Protein AF-A0A7J6QJJ9-F1 (afdb_monomer_lite)

Foldseek 3Di:
DDDDDDDDDDDDDDDDDDDPDDDPPPVDPPDDDPDDPCCFFQKKWKWWQDPPPGIATPDMPVHQQAPPVVRVVVSVVLDDPDPPDDVPDQKDKDKDKDKDWGPDDGPVCVPPDPPDPDPDRQIKMKIKIKMKHQDPVDPVRIIIMIMITIGSDD

Organism: Perkinsus olseni (NCBI:txid32597)

pLDDT: mean 74.02, std 22.2, range [31.31, 98.06]

Radius of gyration: 27.18 Å; chains: 1; bounding box: 59×83×52 Å

Sequence (154 aa):
MDTPAAGSMDHSGDGKDTVEGAPNLEEQPHAVRETSPNEWLVCTAAFAFDLEVGQAVECMYPVGALSPRDAKTLSFLAFPDSNLTRADTEDISCLYSFRFRCQDPVMSDDFFEAGSTSDKSRYLFATCLFRQHRDEDNPRGFYQKTIAVISRHP

InterPro domains:
  IPR024224 DENND6 [PTHR13677] (32-154)

Secondary structure (DSSP, 8-state):
------------------------------------S---EEEEEEEEEETTTEEEEEEEESTTSS-HHHHHHHHHHTS-SS----TT-S-EEEEEEEEEEESS--GGGGGT-SS--S---EEEEEEEEEEEEE-SSSTTSEEEEEEEEEES--

Structure (mmCIF, N/CA/C/O backbone):
data_AF-A0A7J6QJJ9-F1
#
_entry.id   AF-A0A7J6QJJ9-F1
#
loop_
_atom_site.group_PDB
_atom_site.id
_atom_site.type_symbol
_atom_site.label_atom_id
_atom_site.label_alt_id
_atom_site.label_comp_id
_atom_site.label_asym_id
_atom_site.label_entity_id
_atom_site.label_seq_id
_atom_site.pdbx_PDB_ins_code
_atom_site.Cartn_x
_atom_site.Cartn_y
_atom_site.Cartn_z
_atom_site.occupancy
_atom_site.B_iso_or_equiv
_atom_site.auth_seq_id
_atom_site.auth_comp_id
_atom_site.auth_asym_id
_atom_site.auth_atom_id
_atom_site.pdbx_PDB_model_num
ATOM 1 N N . MET A 1 1 ? -34.835 -69.968 -0.297 1.00 40.41 1 MET A N 1
ATOM 2 C CA . MET A 1 1 ? -34.901 -70.887 -1.445 1.00 40.41 1 MET A CA 1
ATOM 3 C C . MET A 1 1 ? -34.834 -70.010 -2.683 1.00 40.41 1 MET A C 1
ATOM 5 O O . MET A 1 1 ? -35.840 -69.432 -3.060 1.00 40.41 1 MET A O 1
ATOM 9 N N . ASP A 1 2 ? -33.642 -69.503 -2.986 1.00 40.09 2 ASP A N 1
ATOM 10 C CA . ASP A 1 2 ? -32.621 -70.121 -3.859 1.00 40.09 2 ASP A CA 1
ATOM 11 C C . ASP A 1 2 ? -32.793 -69.650 -5.316 1.00 40.09 2 ASP A C 1
ATOM 13 O O . ASP A 1 2 ? -33.735 -70.018 -6.010 1.00 40.09 2 ASP A O 1
ATOM 17 N N . THR A 1 3 ? -31.877 -68.768 -5.723 1.00 42.22 3 THR A N 1
ATOM 18 C CA . THR A 1 3 ? -31.504 -68.343 -7.091 1.00 42.22 3 THR A CA 1
ATOM 19 C C . THR A 1 3 ? -30.760 -69.489 -7.831 1.00 42.22 3 THR A C 1
ATOM 21 O O . THR A 1 3 ? -30.550 -70.528 -7.205 1.00 42.22 3 THR A O 1
ATOM 24 N N . PRO A 1 4 ? -30.145 -69.335 -9.035 1.00 60.19 4 PRO A N 1
ATOM 25 C CA . PRO A 1 4 ? -30.372 -68.529 -10.262 1.00 60.19 4 PRO A CA 1
ATOM 26 C C . PRO A 1 4 ? -30.167 -69.367 -11.576 1.00 60.19 4 PRO A C 1
ATOM 28 O O . PRO A 1 4 ? -29.877 -70.555 -11.511 1.00 60.19 4 PRO A O 1
ATOM 31 N N . ALA A 1 5 ? -30.223 -68.747 -12.771 1.00 39.78 5 ALA A N 1
ATOM 32 C CA . ALA A 1 5 ? -29.401 -69.072 -13.971 1.00 39.78 5 ALA A CA 1
ATOM 33 C C . ALA A 1 5 ? -29.600 -67.952 -15.029 1.00 39.78 5 ALA A C 1
ATOM 35 O O . ALA A 1 5 ? -30.735 -67.687 -15.407 1.00 39.78 5 ALA A O 1
ATOM 36 N N . ALA A 1 6 ? -28.635 -67.076 -15.339 1.00 38.91 6 ALA A N 1
ATOM 37 C CA . ALA A 1 6 ? -27.394 -67.227 -16.124 1.00 38.91 6 ALA A CA 1
ATOM 38 C C . ALA A 1 6 ? -27.605 -67.313 -17.655 1.00 38.91 6 ALA A C 1
ATOM 40 O O . ALA A 1 6 ? -28.172 -68.275 -18.161 1.00 38.91 6 ALA A O 1
ATOM 41 N N . GLY A 1 7 ? -27.067 -66.321 -18.377 1.00 35.25 7 GLY A N 1
ATOM 42 C CA . GLY A 1 7 ? -26.883 -66.308 -19.832 1.00 35.25 7 GLY A CA 1
ATOM 43 C C . GLY A 1 7 ? -26.129 -65.045 -20.268 1.00 35.25 7 GLY A C 1
ATOM 44 O O . GLY A 1 7 ? -26.672 -63.950 -20.154 1.00 35.25 7 GLY A O 1
ATOM 45 N N . SER A 1 8 ? -24.868 -65.195 -20.687 1.00 38.09 8 SER A N 1
ATOM 46 C CA . SER A 1 8 ? -23.975 -64.118 -21.138 1.00 38.09 8 SER A CA 1
ATOM 47 C C . SER A 1 8 ? -24.193 -63.772 -22.613 1.00 38.09 8 SER A C 1
ATOM 49 O O . SER A 1 8 ? -24.613 -64.638 -23.375 1.00 38.09 8 SER A O 1
ATOM 51 N N . MET A 1 9 ? -23.850 -62.547 -23.024 1.00 41.22 9 MET A N 1
ATOM 52 C CA . MET A 1 9 ? -22.954 -62.329 -24.164 1.00 41.22 9 MET A CA 1
ATOM 53 C C . MET A 1 9 ? -22.522 -60.865 -24.306 1.00 41.22 9 MET A C 1
ATOM 55 O O . MET A 1 9 ? -23.157 -59.932 -23.823 1.00 41.22 9 MET A O 1
ATOM 59 N N . ASP A 1 10 ? -21.382 -60.732 -24.950 1.00 37.47 10 ASP A N 1
ATOM 60 C CA . ASP A 1 10 ? -20.342 -59.728 -24.841 1.00 37.47 10 ASP A CA 1
ATOM 61 C C . ASP A 1 10 ? -20.251 -58.952 -26.158 1.00 37.47 10 ASP A C 1
ATOM 63 O O . ASP A 1 10 ? -20.385 -59.546 -27.221 1.00 37.47 10 ASP A O 1
ATOM 67 N N . HIS A 1 11 ? -19.980 -57.643 -26.110 1.00 42.22 11 HIS A N 1
ATOM 68 C CA . HIS A 1 11 ? -19.315 -56.951 -27.215 1.00 42.22 11 HIS A CA 1
ATOM 69 C C . HIS A 1 11 ? -18.540 -55.713 -26.748 1.00 42.22 11 HIS A C 1
ATOM 71 O O . HIS A 1 11 ? -18.922 -54.993 -25.830 1.00 42.22 11 HIS A O 1
ATOM 77 N N . SER A 1 12 ? -17.399 -55.568 -27.407 1.00 33.53 12 SER A N 1
ATOM 78 C CA . SER A 1 12 ? -16.203 -54.783 -27.126 1.00 33.53 12 SER A CA 1
ATOM 79 C C . SER A 1 12 ? -16.235 -53.359 -27.708 1.00 33.53 12 SER A C 1
ATOM 81 O O . SER A 1 12 ? -16.969 -53.104 -28.659 1.00 33.53 12 SER A O 1
ATOM 83 N N . GLY A 1 13 ? -15.328 -52.500 -27.219 1.00 31.31 13 GLY A N 1
ATOM 84 C CA . GLY A 1 13 ? -14.962 -51.184 -27.781 1.00 31.31 13 GLY A CA 1
ATOM 85 C C . GLY A 1 13 ? -15.548 -50.022 -26.967 1.00 31.31 13 GLY A C 1
ATOM 86 O O . GLY A 1 13 ? -16.729 -50.029 -26.666 1.00 31.31 13 GLY A O 1
ATOM 87 N N . ASP A 1 14 ? -14.826 -48.994 -26.536 1.00 37.19 14 ASP A N 1
ATOM 88 C CA . ASP A 1 14 ? -13.564 -48.448 -27.018 1.00 37.19 14 ASP A CA 1
ATOM 89 C C . ASP A 1 14 ? -12.921 -47.620 -25.892 1.00 37.19 14 ASP A C 1
ATOM 91 O O . ASP A 1 14 ? -13.616 -47.046 -25.048 1.00 37.19 14 ASP A O 1
ATOM 95 N N . GLY A 1 15 ? -11.592 -47.591 -25.865 1.00 39.88 15 GLY A N 1
ATOM 96 C CA . GLY A 1 15 ? -10.817 -46.827 -24.898 1.00 39.88 15 GLY A CA 1
ATOM 97 C C . GLY A 1 15 ? -10.836 -45.339 -25.227 1.00 39.88 15 GLY A C 1
ATOM 98 O O . GLY A 1 15 ? -10.714 -44.943 -26.385 1.00 39.88 15 GLY A O 1
ATOM 99 N N . LYS A 1 16 ? -10.928 -44.503 -24.193 1.00 37.28 16 LYS A N 1
ATOM 100 C CA . LYS A 1 16 ? -10.429 -43.132 -24.272 1.00 37.28 16 LYS A CA 1
ATOM 101 C C . LYS A 1 16 ? -9.976 -42.644 -22.903 1.00 37.28 16 LYS A C 1
ATOM 103 O O . LYS A 1 16 ? -10.774 -42.245 -22.064 1.00 37.28 16 LYS A O 1
ATOM 108 N N . ASP A 1 17 ? -8.671 -42.790 -22.715 1.00 37.19 17 ASP A N 1
ATOM 109 C CA . ASP A 1 17 ? -7.756 -41.796 -22.167 1.00 37.19 17 ASP A CA 1
ATOM 110 C C . ASP A 1 17 ? -8.196 -41.047 -20.906 1.00 37.19 17 ASP A C 1
ATOM 112 O O . ASP A 1 17 ? -8.867 -40.016 -20.925 1.00 37.19 17 ASP A O 1
ATOM 116 N N . THR A 1 18 ? -7.669 -41.565 -19.800 1.00 38.22 18 THR A N 1
ATOM 117 C CA . THR A 1 18 ? -7.201 -40.827 -18.632 1.00 38.22 18 THR A CA 1
ATOM 118 C C . THR A 1 18 ? -6.621 -39.461 -19.006 1.00 38.22 18 THR A C 1
ATOM 120 O O . THR A 1 18 ? -5.598 -39.380 -19.684 1.00 38.22 18 THR A O 1
ATOM 123 N N . VAL A 1 19 ? -7.205 -38.394 -18.466 1.00 45.66 19 VAL A N 1
ATOM 124 C CA . VAL A 1 19 ? -6.461 -37.169 -18.159 1.00 45.66 19 VAL A CA 1
ATOM 125 C C . VAL A 1 19 ? -6.764 -36.814 -16.708 1.00 45.66 19 VAL A C 1
ATOM 127 O O . VAL A 1 19 ? -7.747 -36.148 -16.393 1.00 45.66 19 VAL A O 1
ATOM 130 N N . GLU A 1 20 ? -5.909 -37.320 -15.818 1.00 43.19 20 GLU A N 1
ATOM 131 C CA . GLU A 1 20 ? -5.610 -36.655 -14.552 1.00 43.19 20 GLU A CA 1
ATOM 132 C C . GLU A 1 20 ? -5.131 -35.238 -14.883 1.00 43.19 20 GLU A C 1
ATOM 134 O O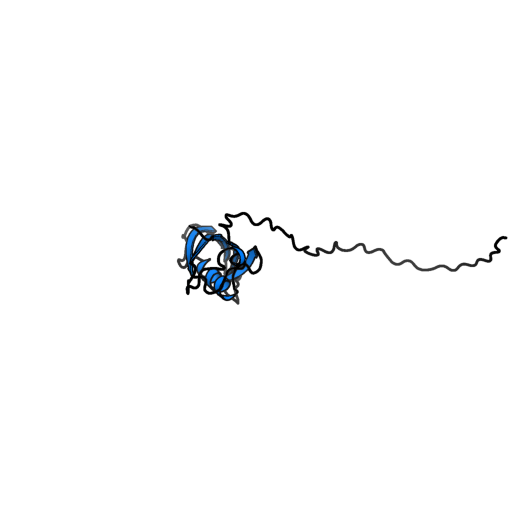 . GLU A 1 20 ? -4.194 -35.059 -15.663 1.00 43.19 20 GLU A O 1
ATOM 139 N N . GLY A 1 21 ? -5.788 -34.219 -14.336 1.00 36.69 21 GLY A N 1
ATOM 140 C CA . GLY A 1 21 ? -5.490 -32.845 -14.708 1.00 36.69 21 GLY A CA 1
ATOM 141 C C . GLY A 1 21 ? -6.026 -31.838 -13.708 1.00 36.69 21 GLY A C 1
ATOM 142 O O . GLY A 1 21 ? -7.190 -31.469 -13.773 1.00 36.69 21 GLY A O 1
ATOM 143 N N . ALA A 1 22 ? -5.100 -31.363 -12.876 1.00 46.47 22 ALA A N 1
ATOM 144 C CA . ALA A 1 22 ? -5.160 -30.233 -11.952 1.00 46.47 22 ALA A CA 1
ATOM 145 C C . ALA A 1 22 ? -5.813 -30.492 -10.576 1.00 46.47 22 ALA A C 1
ATOM 147 O O . ALA A 1 22 ? -7.018 -30.728 -10.488 1.00 46.47 22 ALA A O 1
ATOM 148 N N . PRO A 1 23 ? -5.048 -30.379 -9.467 1.00 39.12 23 PRO A N 1
ATOM 149 C CA . PRO A 1 23 ? -5.665 -30.165 -8.170 1.00 39.12 23 PRO A CA 1
ATOM 150 C C . PRO A 1 23 ? -6.374 -28.811 -8.218 1.00 39.12 23 PRO A C 1
ATOM 152 O O . PRO A 1 23 ? -5.765 -27.785 -8.527 1.00 39.12 23 PRO A O 1
ATOM 155 N N . ASN A 1 24 ? -7.673 -28.832 -7.940 1.00 37.59 24 ASN A N 1
ATOM 156 C CA . ASN A 1 24 ? -8.464 -27.641 -7.695 1.00 37.59 24 ASN A CA 1
ATOM 157 C C . ASN A 1 24 ? -7.829 -26.910 -6.503 1.00 37.59 24 ASN A C 1
ATOM 159 O O . ASN A 1 24 ? -7.957 -27.352 -5.361 1.00 37.59 24 ASN A O 1
ATOM 163 N N . LEU A 1 25 ? -7.091 -25.830 -6.765 1.00 43.78 25 LEU A N 1
ATOM 164 C CA . LEU A 1 25 ? -6.685 -24.866 -5.744 1.00 43.78 25 LEU A CA 1
ATOM 165 C C . LEU A 1 25 ? -7.924 -24.036 -5.387 1.00 43.78 25 LEU A C 1
ATOM 167 O O . LEU A 1 25 ? -7.996 -22.842 -5.656 1.00 43.78 25 LEU A O 1
ATOM 171 N N . GLU A 1 26 ? -8.935 -24.696 -4.821 1.00 44.03 26 GLU A N 1
ATOM 172 C CA . GLU A 1 26 ? -9.937 -24.010 -4.021 1.00 44.03 26 GLU A CA 1
ATOM 173 C C . GLU A 1 26 ? -9.186 -23.442 -2.818 1.00 44.03 26 GLU A C 1
ATOM 175 O O . GLU A 1 26 ? -8.820 -24.175 -1.896 1.00 44.03 26 GLU A O 1
ATOM 180 N N . GLU A 1 27 ? -8.897 -22.139 -2.865 1.00 44.75 27 GLU A N 1
ATOM 181 C CA . GLU A 1 27 ? -8.499 -21.359 -1.699 1.00 44.75 27 GLU A CA 1
ATOM 182 C C . GLU A 1 27 ? -9.574 -21.540 -0.626 1.00 44.75 27 GLU A C 1
ATOM 184 O O . GLU A 1 27 ? -10.615 -20.880 -0.610 1.00 44.75 27 GLU A O 1
ATOM 189 N N . GLN A 1 28 ? -9.336 -22.494 0.270 1.00 37.84 28 GLN A N 1
ATOM 190 C CA . GLN A 1 28 ? -10.120 -22.632 1.479 1.00 37.84 28 GLN A CA 1
ATOM 191 C C . GLN A 1 28 ? -9.897 -21.369 2.318 1.00 37.84 28 GLN A C 1
ATOM 193 O O . GLN A 1 28 ? -8.746 -20.965 2.512 1.00 37.84 28 GLN A O 1
ATOM 198 N N . PRO A 1 29 ? -10.953 -20.733 2.852 1.00 44.88 29 PRO A N 1
ATOM 199 C CA . PRO A 1 29 ? -10.777 -19.596 3.736 1.00 44.88 29 PRO A CA 1
ATOM 200 C C . PRO A 1 29 ? -10.077 -20.092 5.004 1.00 44.88 29 PRO A C 1
ATOM 202 O O . PRO A 1 29 ? -10.674 -20.774 5.837 1.00 44.88 29 PRO A O 1
ATOM 205 N N . HIS A 1 30 ? -8.790 -19.773 5.140 1.00 49.50 30 HIS A N 1
ATOM 206 C CA . HIS A 1 30 ? -8.015 -20.052 6.342 1.00 49.50 30 HIS A CA 1
ATOM 207 C C . HIS A 1 30 ? -8.588 -19.227 7.499 1.00 49.50 30 HIS A C 1
ATOM 209 O O . HIS A 1 30 ? -8.234 -18.069 7.713 1.00 49.50 30 HIS A O 1
ATOM 215 N N . ALA A 1 31 ? -9.518 -19.823 8.242 1.00 52.25 31 ALA A N 1
ATOM 216 C CA . ALA A 1 31 ? -10.058 -19.249 9.459 1.00 52.25 31 ALA A CA 1
ATOM 217 C C . ALA A 1 31 ? -8.972 -19.248 10.544 1.00 52.25 31 ALA A C 1
ATOM 219 O O . ALA A 1 31 ? -8.763 -20.245 11.230 1.00 52.25 31 ALA A O 1
ATOM 220 N N . VAL A 1 32 ? -8.291 -18.117 10.721 1.00 51.66 32 VAL A N 1
ATOM 221 C CA . VAL A 1 32 ? -7.547 -17.826 11.950 1.00 51.66 32 VAL A CA 1
ATOM 222 C C . VAL A 1 32 ? -8.323 -16.762 12.709 1.00 51.66 32 VAL A C 1
ATOM 224 O O . VAL A 1 32 ? -8.272 -15.583 12.370 1.00 51.66 32 VAL A O 1
ATOM 227 N N . ARG A 1 33 ? -9.068 -17.178 13.735 1.00 57.75 33 ARG A N 1
ATOM 228 C CA . ARG A 1 33 ? -9.670 -16.264 14.711 1.00 57.75 33 ARG A CA 1
ATOM 229 C C . ARG A 1 33 ? -9.567 -16.843 16.117 1.00 57.75 33 ARG A C 1
ATOM 231 O O . ARG A 1 33 ? -10.518 -17.417 16.630 1.00 57.75 33 ARG A O 1
ATOM 238 N N . GLU A 1 34 ? -8.422 -16.620 16.752 1.00 52.81 34 GLU A N 1
ATOM 239 C CA . GLU A 1 34 ? -8.358 -16.466 18.206 1.00 52.81 34 GLU A CA 1
ATOM 240 C C . GLU A 1 34 ? -8.067 -14.989 18.488 1.00 52.81 34 GLU A C 1
ATOM 242 O O . GLU A 1 34 ? -6.950 -14.503 18.310 1.00 52.81 34 GLU A O 1
ATOM 247 N N . THR A 1 35 ? -9.110 -14.235 18.836 1.00 52.19 35 THR A N 1
ATOM 248 C CA . THR A 1 35 ? -9.013 -12.801 19.120 1.00 52.19 35 THR A CA 1
ATOM 249 C C . THR A 1 35 ? -8.315 -12.599 20.459 1.00 52.19 35 THR A C 1
ATOM 251 O O . THR A 1 35 ? -8.915 -12.768 21.522 1.00 52.19 35 THR A O 1
ATOM 254 N N . SER A 1 36 ? -7.028 -12.260 20.405 1.00 51.03 36 SER A N 1
ATOM 255 C CA . SER A 1 36 ? -6.260 -11.850 21.579 1.00 51.03 36 SER A CA 1
ATOM 256 C C . SER A 1 36 ? -6.672 -10.435 22.026 1.00 51.03 36 SER A C 1
ATOM 258 O O . SER A 1 36 ? -6.993 -9.598 21.182 1.00 51.03 36 SER A O 1
ATOM 260 N N . PRO A 1 37 ? -6.624 -10.115 23.329 1.00 47.47 37 PRO A N 1
ATOM 261 C CA . PRO A 1 37 ? -7.052 -8.815 23.861 1.00 47.47 37 PRO A CA 1
ATOM 262 C C . PRO A 1 37 ? -6.156 -7.624 23.464 1.00 47.47 37 PRO A C 1
ATOM 264 O O . PRO A 1 37 ? -6.442 -6.499 23.859 1.00 47.47 37 PRO A O 1
ATOM 267 N N . ASN A 1 38 ? -5.097 -7.846 22.677 1.00 53.03 38 ASN A N 1
ATOM 268 C CA . ASN A 1 38 ? -4.144 -6.823 22.242 1.00 53.03 38 ASN A CA 1
ATOM 269 C C . ASN A 1 38 ? -3.918 -6.895 20.724 1.00 53.03 38 ASN A C 1
ATOM 271 O O . ASN A 1 38 ? -2.798 -7.116 20.262 1.00 53.03 38 ASN A O 1
ATOM 275 N N . GLU A 1 39 ? -4.978 -6.726 19.933 1.00 73.62 39 GLU A N 1
ATOM 276 C CA . GLU A 1 39 ? -4.880 -6.689 18.470 1.00 73.62 39 GLU A CA 1
ATOM 277 C C . GLU A 1 39 ? -4.331 -5.326 18.004 1.00 73.62 39 GLU A C 1
ATOM 279 O O . GLU A 1 39 ? -5.041 -4.432 17.543 1.00 73.62 39 GLU A O 1
ATOM 284 N N . TRP A 1 40 ? -3.030 -5.131 18.218 1.00 84.19 40 TRP A N 1
ATOM 285 C CA . TRP A 1 40 ? -2.305 -3.915 17.843 1.00 84.19 40 TRP A CA 1
ATOM 286 C C . TRP A 1 40 ? -2.145 -3.786 16.322 1.00 84.19 40 TRP A C 1
ATOM 288 O O . TRP A 1 40 ? -2.093 -2.668 15.801 1.00 84.19 40 TRP A O 1
ATOM 298 N N . LEU A 1 41 ? -2.082 -4.925 15.626 1.00 89.31 41 LEU A N 1
ATOM 299 C CA . LEU A 1 41 ? -2.000 -5.038 14.175 1.00 89.31 41 LEU A CA 1
ATOM 300 C C . LEU A 1 41 ? -3.407 -4.976 13.576 1.00 89.31 41 LEU A C 1
ATOM 302 O O . LEU A 1 41 ? -4.280 -5.745 13.957 1.00 89.31 41 LEU A O 1
ATOM 306 N N . VAL A 1 42 ? -3.611 -4.080 12.617 1.00 90.75 42 VAL A N 1
ATOM 307 C CA . VAL A 1 42 ? -4.871 -3.966 11.874 1.00 90.75 42 VAL A CA 1
ATOM 308 C C . VAL A 1 42 ? -4.830 -4.836 10.627 1.00 90.75 42 VAL A C 1
ATOM 310 O O . VAL A 1 42 ? -5.696 -5.684 10.430 1.00 90.75 42 VAL A O 1
ATOM 313 N N . CYS A 1 43 ? -3.828 -4.613 9.779 1.00 93.69 43 CYS A N 1
ATOM 314 C CA . CYS A 1 43 ? -3.635 -5.367 8.552 1.00 93.69 43 CYS A CA 1
ATOM 315 C C . CYS A 1 43 ? -2.213 -5.204 8.018 1.00 93.69 43 CYS A C 1
ATOM 317 O O . CYS A 1 43 ? -1.466 -4.308 8.415 1.00 93.69 43 CYS A O 1
ATOM 319 N N . THR A 1 44 ? -1.865 -6.049 7.059 1.00 96.75 44 THR A N 1
ATOM 320 C CA . THR A 1 44 ? -0.755 -5.840 6.136 1.00 96.75 44 THR A CA 1
ATOM 321 C C . THR A 1 44 ? -1.311 -5.602 4.739 1.00 96.75 44 THR A C 1
ATOM 323 O O . THR A 1 44 ? -2.391 -6.086 4.396 1.00 96.75 44 THR A O 1
ATOM 326 N N . ALA A 1 45 ? -0.602 -4.824 3.930 1.00 97.44 45 ALA A N 1
ATOM 327 C CA . ALA A 1 45 ? -0.997 -4.563 2.553 1.00 97.44 45 ALA A CA 1
ATOM 328 C C . ALA A 1 45 ? 0.224 -4.455 1.643 1.00 97.44 45 ALA A C 1
ATOM 330 O O . ALA A 1 45 ? 1.271 -3.956 2.056 1.00 97.44 45 ALA A O 1
ATOM 331 N N . ALA A 1 46 ? 0.075 -4.905 0.402 1.00 97.88 46 ALA A N 1
ATOM 332 C CA . ALA A 1 46 ? 1.025 -4.645 -0.664 1.00 97.88 46 ALA A CA 1
ATOM 333 C C . ALA A 1 46 ? 0.415 -3.662 -1.663 1.00 97.88 46 ALA A C 1
ATOM 335 O O . ALA A 1 46 ? -0.769 -3.745 -1.997 1.00 97.88 46 ALA A O 1
ATOM 336 N N . PHE A 1 47 ? 1.242 -2.749 -2.151 1.00 97.50 47 PHE A N 1
ATOM 337 C CA . PHE A 1 47 ? 0.890 -1.775 -3.170 1.00 97.50 47 PHE A CA 1
ATOM 338 C C . PHE A 1 47 ? 1.886 -1.861 -4.312 1.00 97.50 47 PHE A C 1
ATOM 340 O O . PHE A 1 47 ? 3.084 -2.024 -4.074 1.00 97.50 47 PHE A O 1
ATOM 347 N N . ALA A 1 48 ? 1.402 -1.695 -5.534 1.00 95.19 48 ALA A N 1
ATOM 348 C CA . ALA A 1 48 ? 2.223 -1.648 -6.734 1.00 95.19 48 ALA A CA 1
ATOM 349 C C . ALA A 1 48 ? 1.820 -0.453 -7.596 1.00 95.19 48 ALA A C 1
ATOM 351 O O . ALA A 1 48 ? 0.703 0.060 -7.495 1.00 95.19 48 ALA A O 1
ATOM 352 N N . PHE A 1 49 ? 2.758 0.019 -8.413 1.00 92.81 49 PHE A N 1
ATOM 353 C CA . PHE A 1 49 ? 2.459 1.036 -9.410 1.00 92.81 49 PHE A CA 1
ATOM 354 C C . PHE A 1 49 ? 1.997 0.362 -10.702 1.00 92.81 49 PHE A C 1
ATOM 356 O O . PHE A 1 49 ? 2.779 -0.315 -11.367 1.00 92.81 49 PHE A O 1
ATOM 363 N N . ASP A 1 50 ? 0.738 0.580 -11.050 1.00 90.56 50 ASP A N 1
ATOM 364 C CA . ASP A 1 50 ? 0.145 0.201 -12.322 1.00 90.56 50 ASP A CA 1
ATOM 365 C C . ASP A 1 50 ? 0.223 1.373 -13.316 1.00 90.56 50 ASP A C 1
ATOM 367 O O . ASP A 1 50 ? 0.089 2.539 -12.939 1.00 90.56 50 ASP A O 1
ATOM 371 N N . LEU A 1 51 ? 0.459 1.082 -14.595 1.00 87.69 51 LEU A N 1
ATOM 372 C CA . LEU A 1 51 ? 0.628 2.110 -15.626 1.00 87.69 51 LEU A CA 1
ATOM 373 C C . LEU A 1 51 ? -0.664 2.855 -15.976 1.00 87.69 51 LEU A C 1
ATOM 375 O O . LEU A 1 51 ? -0.602 4.031 -16.336 1.00 87.69 51 LEU A O 1
ATOM 379 N N . GLU A 1 52 ? -1.811 2.188 -15.894 1.00 88.94 52 GLU A N 1
ATOM 380 C CA . GLU A 1 52 ? -3.109 2.750 -16.264 1.00 88.94 52 GLU A CA 1
ATOM 381 C C . GLU A 1 52 ? -3.786 3.413 -15.062 1.00 88.94 52 GLU A C 1
ATOM 383 O O . GLU A 1 52 ? -4.400 4.474 -15.187 1.00 88.94 52 GLU A O 1
ATOM 388 N N . VAL A 1 53 ? -3.656 2.797 -13.884 1.00 89.81 53 VAL A N 1
ATOM 389 C CA . VAL A 1 53 ? -4.357 3.209 -12.660 1.00 89.81 53 VAL A CA 1
ATOM 390 C C . VAL A 1 53 ? -3.480 4.066 -11.738 1.00 89.81 53 VAL A C 1
ATOM 392 O O . VAL A 1 53 ? -4.003 4.878 -10.970 1.00 89.81 53 VAL A O 1
ATOM 395 N N . GLY A 1 54 ? -2.154 3.931 -11.813 1.00 92.00 54 GLY A N 1
ATOM 396 C CA . GLY A 1 54 ? -1.206 4.537 -10.877 1.00 92.00 54 GLY A CA 1
ATOM 397 C C . GLY A 1 54 ? -0.983 3.670 -9.635 1.00 92.00 54 GLY A C 1
ATOM 398 O O . GLY A 1 54 ? -0.898 2.448 -9.718 1.00 92.00 54 GLY A O 1
ATOM 399 N N . GLN A 1 55 ? -0.864 4.284 -8.455 1.00 94.19 55 GLN A N 1
ATOM 400 C CA . GLN A 1 55 ? -0.644 3.541 -7.210 1.00 94.19 55 GLN A CA 1
ATOM 401 C C . GLN A 1 55 ? -1.894 2.744 -6.809 1.00 94.19 55 GLN A C 1
ATOM 403 O O . GLN A 1 55 ? -2.912 3.322 -6.409 1.00 94.19 55 GLN A O 1
ATOM 408 N N . ALA A 1 56 ? -1.802 1.417 -6.842 1.00 94.94 56 ALA A N 1
ATOM 409 C CA . ALA A 1 56 ? -2.917 0.521 -6.569 1.00 94.94 56 ALA A CA 1
ATOM 410 C C . ALA A 1 56 ? -2.627 -0.435 -5.407 1.00 94.94 56 ALA A C 1
ATOM 412 O O . ALA A 1 56 ? -1.480 -0.787 -5.122 1.00 94.94 56 ALA A O 1
ATOM 413 N N . VAL A 1 57 ? -3.697 -0.855 -4.729 1.00 96.50 57 VAL A N 1
ATOM 414 C CA . VAL A 1 57 ? -3.655 -1.954 -3.758 1.00 96.50 57 VAL A CA 1
ATOM 415 C C . VAL A 1 57 ? -3.503 -3.254 -4.540 1.00 96.50 57 VAL A C 1
ATOM 417 O O . VAL A 1 57 ? -4.347 -3.560 -5.376 1.00 96.50 57 VAL A O 1
ATOM 420 N N . GLU A 1 58 ? -2.452 -4.016 -4.261 1.00 95.94 58 GLU A N 1
ATOM 421 C CA . GLU A 1 58 ? -2.233 -5.336 -4.858 1.00 95.94 58 GLU A CA 1
ATOM 422 C C . GLU A 1 58 ? -2.870 -6.428 -3.996 1.00 95.94 58 GLU A C 1
ATOM 424 O O . GLU A 1 58 ? -3.606 -7.274 -4.496 1.00 95.94 58 GLU A O 1
ATOM 429 N N . CYS A 1 59 ? -2.635 -6.389 -2.681 1.00 95.50 59 CYS A N 1
ATOM 430 C CA . CYS A 1 59 ? -3.281 -7.293 -1.735 1.00 95.50 59 CYS A CA 1
ATOM 431 C C . CYS A 1 59 ? -3.377 -6.683 -0.333 1.00 95.50 59 CYS A C 1
ATOM 433 O O . CYS A 1 59 ? -2.654 -5.745 0.012 1.00 95.50 59 CYS A O 1
ATOM 435 N N . MET A 1 60 ? -4.283 -7.224 0.483 1.00 95.31 60 MET A N 1
ATOM 436 C CA . MET A 1 60 ? -4.478 -6.827 1.875 1.00 95.31 60 MET A CA 1
ATOM 437 C C . MET A 1 60 ? -4.870 -8.041 2.710 1.00 95.31 60 MET A C 1
ATOM 439 O O . MET A 1 60 ? -5.712 -8.834 2.289 1.00 95.31 60 MET A O 1
ATOM 443 N N . TYR A 1 61 ? -4.284 -8.160 3.899 1.00 93.38 61 TYR A N 1
ATOM 444 C CA . TYR A 1 61 ? -4.627 -9.193 4.863 1.00 93.38 61 TYR A CA 1
ATOM 445 C C . TYR A 1 61 ? -4.841 -8.601 6.267 1.00 93.38 61 TYR A C 1
ATOM 447 O O . TYR A 1 61 ? -3.936 -7.943 6.782 1.00 93.38 61 TYR A O 1
ATOM 455 N N . PRO A 1 62 ? -5.980 -8.863 6.930 1.00 91.69 62 PRO A N 1
ATOM 456 C CA . PRO A 1 62 ? -7.147 -9.573 6.402 1.00 91.69 62 PRO A CA 1
ATOM 457 C C . PRO A 1 62 ? -7.775 -8.868 5.190 1.00 91.69 62 PRO A C 1
ATOM 459 O O . PRO A 1 62 ? -7.689 -7.645 5.054 1.00 91.69 62 PRO A O 1
ATOM 462 N N . VAL A 1 63 ? -8.402 -9.637 4.297 1.00 87.38 63 VAL A N 1
ATOM 463 C CA . VAL A 1 63 ? -9.099 -9.070 3.133 1.00 87.38 63 VAL A CA 1
ATOM 464 C C . VAL A 1 63 ? -10.231 -8.170 3.625 1.00 87.38 63 VAL A C 1
ATOM 466 O O . VAL A 1 63 ? -11.033 -8.579 4.461 1.00 87.38 63 VAL A O 1
ATOM 469 N N . GLY A 1 64 ? -10.294 -6.938 3.117 1.00 86.69 64 GLY A N 1
ATOM 470 C CA . GLY A 1 64 ? -11.316 -5.969 3.521 1.00 86.69 64 GLY A CA 1
ATOM 471 C C . GLY A 1 64 ? -11.111 -5.374 4.918 1.00 86.69 64 GLY A C 1
ATOM 472 O O . GLY A 1 64 ? -12.052 -4.818 5.476 1.00 86.69 64 GLY A O 1
ATOM 473 N N . ALA A 1 65 ? -9.902 -5.466 5.486 1.00 89.69 65 ALA A N 1
ATOM 474 C CA . ALA A 1 65 ? -9.602 -4.861 6.783 1.00 89.69 65 ALA A CA 1
ATOM 475 C C . ALA A 1 65 ? -9.812 -3.336 6.799 1.00 89.69 65 ALA A C 1
ATOM 477 O O . ALA A 1 65 ? -10.254 -2.793 7.812 1.00 89.69 65 ALA A O 1
ATOM 478 N N . LEU A 1 66 ? -9.532 -2.659 5.680 1.00 90.88 66 LEU A N 1
ATOM 479 C CA . LEU A 1 66 ? -9.808 -1.237 5.466 1.00 90.88 66 LEU A CA 1
ATOM 480 C C . LEU A 1 66 ? -10.907 -1.053 4.418 1.00 90.88 66 LEU A C 1
ATOM 482 O O . LEU A 1 66 ? -11.040 -1.856 3.490 1.00 90.88 66 LEU A O 1
ATOM 486 N N . SER A 1 67 ? -11.651 0.052 4.518 1.00 91.25 67 SER A N 1
ATOM 487 C CA . SER A 1 67 ? -12.612 0.420 3.479 1.00 91.25 67 SER A CA 1
ATOM 488 C C . SER A 1 67 ? -11.902 0.699 2.146 1.00 91.25 67 SER A C 1
ATOM 490 O O . SER A 1 67 ? -10.736 1.109 2.138 1.00 91.25 67 SER A O 1
ATOM 492 N N . PRO A 1 68 ? -12.587 0.569 0.994 1.00 92.50 68 PRO A N 1
ATOM 493 C CA . PRO A 1 68 ? -11.999 0.909 -0.305 1.00 92.50 68 PRO A CA 1
ATOM 494 C C . PRO A 1 68 ? -11.467 2.348 -0.370 1.00 92.50 68 PRO A C 1
ATOM 496 O O . PRO A 1 68 ? -10.492 2.635 -1.065 1.00 92.50 68 PRO A O 1
ATOM 499 N N . ARG A 1 69 ? -12.095 3.265 0.375 1.00 92.38 69 ARG A N 1
ATOM 500 C CA . ARG A 1 69 ? -11.696 4.670 0.461 1.00 92.38 69 ARG A CA 1
ATOM 501 C C . ARG A 1 69 ? -10.385 4.845 1.222 1.00 92.38 69 ARG A C 1
ATOM 503 O O . ARG A 1 69 ? -9.494 5.559 0.754 1.00 92.38 69 ARG A O 1
ATOM 510 N N . ASP A 1 70 ? -10.268 4.197 2.375 1.00 93.50 70 ASP A N 1
ATOM 511 C CA . ASP A 1 70 ? -9.071 4.273 3.208 1.00 93.50 70 ASP A CA 1
ATOM 512 C C . ASP A 1 70 ? -7.912 3.499 2.565 1.00 93.50 70 ASP A C 1
ATOM 514 O O . ASP A 1 70 ? -6.795 4.008 2.515 1.00 93.50 70 ASP A O 1
ATOM 518 N N . ALA A 1 71 ? -8.185 2.349 1.939 1.00 94.50 71 ALA A N 1
ATOM 519 C CA . ALA A 1 71 ? -7.207 1.593 1.158 1.00 94.50 71 ALA A CA 1
ATOM 520 C C . ALA A 1 71 ? -6.652 2.404 -0.029 1.00 94.50 71 ALA A C 1
ATOM 522 O O . ALA A 1 71 ? -5.445 2.405 -0.267 1.00 94.50 71 ALA A O 1
ATOM 523 N N . LYS A 1 72 ? -7.511 3.154 -0.735 1.00 94.12 72 LYS A N 1
ATOM 524 C CA . LYS A 1 72 ? -7.089 4.071 -1.806 1.00 94.12 72 LYS A CA 1
ATOM 525 C C . LYS A 1 72 ? -6.272 5.250 -1.278 1.00 94.12 72 LYS A C 1
ATOM 527 O O . LYS A 1 72 ? -5.309 5.665 -1.906 1.00 94.12 72 LYS A O 1
ATOM 532 N N . THR A 1 73 ? -6.633 5.801 -0.122 1.00 94.44 73 THR A N 1
ATOM 533 C CA . THR A 1 73 ? -5.817 6.846 0.520 1.00 94.44 73 THR A CA 1
ATOM 534 C C . THR A 1 73 ? -4.435 6.299 0.868 1.00 94.44 73 THR A C 1
ATOM 536 O O . THR A 1 73 ? -3.422 6.951 0.620 1.00 94.44 73 THR A O 1
ATOM 539 N N . LEU A 1 74 ? -4.391 5.077 1.396 1.00 95.12 74 LEU A N 1
ATOM 540 C CA . LEU A 1 74 ? -3.157 4.413 1.771 1.00 95.12 74 LEU A CA 1
ATOM 541 C C . LEU A 1 74 ? -2.276 4.102 0.554 1.00 95.12 74 LEU A C 1
ATOM 543 O O . LEU A 1 74 ? -1.067 4.269 0.659 1.00 95.12 74 LEU A O 1
ATOM 547 N N . SER A 1 75 ? -2.851 3.750 -0.605 1.00 95.88 75 SER A N 1
ATOM 548 C CA . SER A 1 75 ? -2.064 3.508 -1.824 1.00 95.88 75 SER A CA 1
ATOM 549 C C . SER A 1 75 ? -1.324 4.751 -2.307 1.00 95.88 75 SER A C 1
ATOM 551 O O . SER A 1 75 ? -0.186 4.629 -2.741 1.00 95.88 75 SER A O 1
ATOM 553 N N . PHE A 1 76 ? -1.901 5.947 -2.163 1.00 94.88 76 PHE A N 1
ATOM 554 C CA . 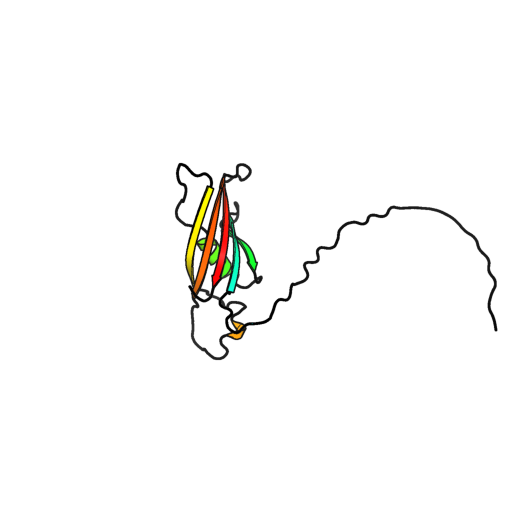PHE A 1 76 ? -1.192 7.189 -2.482 1.00 94.88 76 PHE A CA 1
ATOM 555 C C . PHE A 1 76 ? -0.040 7.473 -1.511 1.00 94.88 76 PHE A C 1
ATOM 557 O O . PHE A 1 76 ? 1.027 7.892 -1.941 1.00 94.88 76 PHE A O 1
ATOM 564 N N . LEU A 1 77 ? -0.229 7.212 -0.214 1.00 95.31 77 LEU A N 1
ATOM 565 C CA . LEU A 1 77 ? 0.785 7.466 0.822 1.00 95.31 77 LEU A CA 1
ATOM 566 C C . LEU A 1 77 ? 1.878 6.380 0.882 1.00 95.31 77 LEU A C 1
ATOM 568 O O . LEU A 1 77 ? 2.967 6.596 1.420 1.00 95.31 77 LEU A O 1
ATOM 572 N N . ALA A 1 78 ? 1.601 5.200 0.327 1.00 95.56 78 ALA A N 1
ATOM 573 C CA . ALA A 1 78 ? 2.520 4.070 0.264 1.00 95.56 78 ALA A CA 1
ATOM 574 C C . ALA A 1 78 ? 3.672 4.273 -0.734 1.00 95.56 78 ALA A C 1
ATOM 576 O O . ALA A 1 78 ? 4.533 3.404 -0.834 1.00 95.56 78 ALA A O 1
ATOM 577 N N . PHE A 1 79 ? 3.745 5.404 -1.438 1.00 93.88 79 PHE A N 1
ATOM 578 C CA . PHE A 1 79 ? 4.875 5.747 -2.298 1.00 93.88 79 PHE A CA 1
ATOM 579 C C . PHE A 1 79 ? 5.496 7.065 -1.817 1.00 93.88 79 PHE A C 1
ATOM 581 O O . PHE A 1 79 ? 4.763 7.997 -1.497 1.00 93.88 79 PHE A O 1
ATOM 588 N N . PRO A 1 80 ? 6.832 7.169 -1.735 1.00 89.31 80 PRO A N 1
ATOM 589 C CA . PRO A 1 80 ? 7.485 8.409 -1.335 1.00 89.31 80 PRO A CA 1
ATOM 590 C C . PRO A 1 80 ? 7.286 9.497 -2.403 1.00 89.31 80 PRO A C 1
ATOM 592 O O . PRO A 1 80 ? 7.559 9.266 -3.578 1.00 89.31 80 PRO A O 1
ATOM 595 N N . ASP A 1 81 ? 6.871 10.698 -1.987 1.00 78.44 81 ASP A N 1
ATOM 596 C CA . ASP A 1 81 ? 6.657 11.844 -2.894 1.00 78.44 81 ASP A CA 1
ATOM 597 C C . ASP A 1 81 ? 7.960 12.370 -3.522 1.00 78.44 81 ASP A C 1
ATOM 599 O O . ASP A 1 81 ? 7.964 12.992 -4.586 1.00 78.44 81 ASP A O 1
ATOM 603 N N . SER A 1 82 ? 9.091 12.143 -2.852 1.00 73.62 82 SER A N 1
ATOM 604 C CA . SER A 1 82 ? 10.405 12.556 -3.335 1.00 73.62 82 SER A CA 1
ATOM 605 C C . SER A 1 82 ? 10.929 11.570 -4.373 1.00 73.62 82 SER A C 1
ATOM 607 O O . SER A 1 82 ? 10.971 10.366 -4.121 1.00 73.62 82 SER A O 1
ATOM 609 N N . ASN A 1 83 ? 11.449 12.079 -5.494 1.00 66.62 83 ASN A N 1
ATOM 610 C CA . ASN A 1 83 ? 12.280 11.278 -6.391 1.00 66.62 83 ASN A CA 1
ATOM 611 C C . ASN A 1 83 ? 13.530 10.818 -5.631 1.00 66.62 83 ASN A C 1
ATOM 613 O O . ASN A 1 83 ? 14.485 11.572 -5.456 1.00 66.62 83 ASN A O 1
ATOM 617 N N . LEU A 1 84 ? 13.515 9.568 -5.171 1.00 67.00 84 LEU A N 1
ATOM 618 C CA . LEU A 1 84 ? 14.628 8.938 -4.460 1.00 67.00 84 LEU A CA 1
ATOM 619 C C . LEU A 1 84 ? 15.769 8.509 -5.397 1.00 67.00 84 LEU A C 1
ATOM 621 O O . LEU A 1 84 ? 16.695 7.827 -4.962 1.00 67.00 84 LEU A O 1
ATOM 625 N N . THR A 1 85 ? 15.716 8.898 -6.674 1.00 63.72 85 THR A N 1
ATOM 626 C CA . THR A 1 85 ? 16.739 8.602 -7.677 1.00 63.72 85 THR A CA 1
ATOM 627 C C . THR A 1 85 ? 18.073 9.199 -7.255 1.00 63.72 85 THR A C 1
ATOM 629 O O . THR A 1 85 ? 18.309 10.402 -7.390 1.00 63.72 85 THR A O 1
ATOM 632 N N . ARG A 1 86 ? 18.951 8.345 -6.734 1.00 62.38 86 ARG A N 1
ATOM 633 C CA . ARG A 1 86 ? 20.366 8.644 -6.557 1.00 62.38 86 ARG A CA 1
ATOM 634 C C . ARG A 1 86 ? 21.074 8.302 -7.864 1.00 62.38 86 ARG A C 1
ATOM 636 O O . ARG A 1 86 ? 20.776 7.284 -8.478 1.00 62.38 86 ARG A O 1
ATOM 643 N N . ALA A 1 87 ? 21.977 9.174 -8.305 1.00 58.50 87 ALA A N 1
ATOM 644 C CA . ALA A 1 87 ? 22.617 9.095 -9.622 1.00 58.50 87 ALA A CA 1
ATOM 645 C C . ALA A 1 87 ? 23.439 7.807 -9.863 1.00 58.50 87 ALA A C 1
ATOM 647 O O . ALA A 1 87 ? 23.891 7.571 -10.976 1.00 58.50 87 ALA A O 1
ATOM 648 N N . ASP A 1 88 ? 23.639 6.995 -8.828 1.00 63.41 88 ASP A N 1
ATOM 649 C CA . ASP A 1 88 ? 24.527 5.839 -8.763 1.00 63.41 88 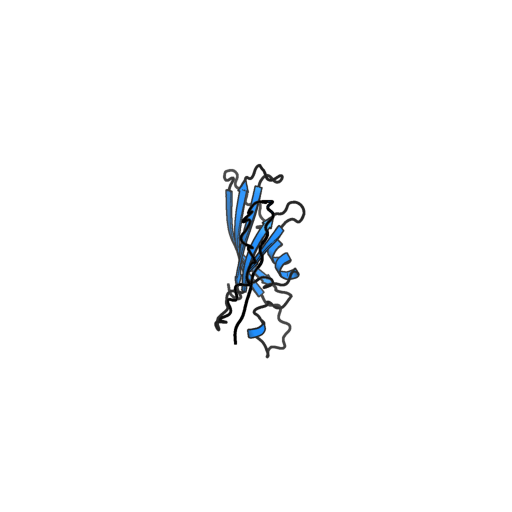ASP A CA 1
ATOM 650 C C . ASP A 1 88 ? 23.832 4.534 -8.327 1.00 63.41 88 ASP A C 1
ATOM 652 O O . ASP A 1 88 ? 24.499 3.512 -8.188 1.00 63.41 88 ASP A O 1
ATOM 656 N N . THR A 1 89 ? 22.509 4.532 -8.117 1.00 67.62 89 THR A N 1
ATOM 657 C CA . THR A 1 89 ? 21.763 3.329 -7.698 1.00 67.62 89 THR A CA 1
ATOM 658 C C . THR A 1 89 ? 20.517 3.105 -8.548 1.00 67.62 89 THR A C 1
ATOM 660 O O . THR A 1 89 ? 19.584 3.904 -8.544 1.00 67.62 89 THR A O 1
ATOM 663 N N . GLU A 1 90 ? 20.503 1.986 -9.276 1.00 74.50 90 GLU A N 1
ATOM 664 C CA . GLU A 1 90 ? 19.339 1.520 -10.047 1.00 74.50 90 GLU A CA 1
ATOM 665 C C . GLU A 1 90 ? 18.232 0.958 -9.137 1.00 74.50 90 GLU A C 1
ATOM 667 O O . GLU A 1 90 ? 17.052 0.997 -9.491 1.00 74.50 90 GLU A O 1
ATOM 672 N N . ASP A 1 91 ? 18.623 0.524 -7.935 1.00 85.62 91 ASP A N 1
ATOM 673 C CA . ASP A 1 91 ? 17.760 -0.023 -6.896 1.00 85.62 91 ASP A CA 1
ATOM 674 C C . ASP A 1 91 ? 17.640 0.934 -5.709 1.00 85.62 91 ASP A C 1
ATOM 676 O O . ASP A 1 91 ? 18.630 1.338 -5.096 1.00 85.62 91 ASP A O 1
ATOM 680 N N . ILE A 1 92 ? 16.404 1.240 -5.327 1.00 88.69 92 ILE A N 1
ATOM 681 C CA . ILE A 1 92 ? 16.083 2.118 -4.204 1.00 88.69 92 ILE A CA 1
ATOM 682 C C . ILE A 1 92 ? 15.235 1.340 -3.205 1.00 88.69 92 ILE A C 1
ATOM 684 O O . ILE A 1 92 ? 14.274 0.666 -3.573 1.00 88.69 92 ILE A O 1
ATOM 688 N N . SER A 1 93 ? 15.560 1.479 -1.921 1.00 90.75 93 SER A N 1
ATOM 689 C CA . SER A 1 93 ? 14.742 0.987 -0.815 1.00 90.75 93 SER A CA 1
ATOM 690 C C . SER A 1 93 ? 14.547 2.095 0.213 1.00 90.75 93 SER A C 1
ATOM 692 O O . SER A 1 93 ? 15.510 2.756 0.601 1.00 90.75 93 SER A O 1
ATOM 694 N N . CYS A 1 94 ? 13.316 2.290 0.678 1.00 91.50 94 CYS A N 1
ATOM 695 C CA . CYS A 1 94 ? 12.982 3.299 1.679 1.00 91.50 94 CYS A CA 1
ATOM 696 C C . CYS A 1 94 ? 12.047 2.708 2.734 1.00 91.50 94 CYS A C 1
ATOM 698 O O . CYS A 1 94 ? 11.003 2.157 2.395 1.00 91.50 94 CYS A O 1
ATOM 700 N N . LEU A 1 95 ? 12.428 2.830 4.006 1.00 94.75 95 LEU A N 1
ATOM 701 C CA . LEU A 1 95 ? 11.583 2.498 5.148 1.00 94.75 95 LEU A CA 1
ATOM 702 C C . LEU A 1 95 ? 11.116 3.801 5.786 1.00 94.75 95 LEU A C 1
ATOM 704 O O . LEU A 1 95 ? 11.940 4.629 6.176 1.00 94.75 95 LEU A O 1
ATOM 708 N N . TYR A 1 96 ? 9.810 3.980 5.898 1.00 95.12 96 TYR A N 1
ATOM 709 C CA . TYR A 1 96 ? 9.235 5.179 6.488 1.00 95.12 96 TYR A CA 1
ATOM 710 C C . TYR A 1 96 ? 7.907 4.862 7.159 1.00 95.12 96 TYR A C 1
ATOM 712 O O . TYR A 1 96 ? 7.261 3.863 6.850 1.00 95.12 96 TYR A O 1
ATOM 720 N N . SER A 1 97 ? 7.504 5.730 8.079 1.00 95.81 97 SER A N 1
ATOM 721 C CA . SER A 1 97 ? 6.238 5.594 8.785 1.00 95.81 97 SER A CA 1
ATOM 722 C C . SER A 1 97 ? 5.456 6.892 8.721 1.00 95.81 97 SER A C 1
ATOM 724 O O . SER A 1 97 ? 6.024 7.982 8.792 1.00 95.81 97 SER A O 1
ATOM 726 N N . PHE A 1 98 ? 4.142 6.775 8.630 1.00 95.44 98 PHE A N 1
ATOM 727 C CA . PHE A 1 98 ? 3.228 7.902 8.721 1.00 95.44 98 PHE A CA 1
ATOM 728 C C . PHE A 1 98 ? 1.972 7.491 9.477 1.00 95.44 98 PHE A C 1
ATOM 730 O O . PHE A 1 98 ? 1.688 6.311 9.670 1.00 95.44 98 PHE A O 1
ATOM 737 N N . ARG A 1 99 ? 1.198 8.489 9.898 1.00 94.62 99 ARG A N 1
ATOM 738 C CA . ARG A 1 99 ? -0.156 8.274 10.402 1.00 94.62 99 ARG A CA 1
ATOM 739 C C . ARG A 1 99 ? -1.160 8.776 9.383 1.00 94.62 99 ARG A C 1
ATOM 741 O O . ARG A 1 99 ? -0.939 9.817 8.767 1.00 94.62 99 ARG A O 1
ATOM 748 N N . PHE A 1 100 ? -2.277 8.085 9.257 1.00 92.62 100 PHE A N 1
ATOM 749 C CA . PHE A 1 100 ? -3.379 8.494 8.399 1.00 92.62 100 PHE A CA 1
ATOM 750 C C . PHE A 1 100 ? -4.697 8.378 9.154 1.00 92.62 100 PHE A C 1
ATOM 752 O O . PHE A 1 100 ? -4.804 7.699 10.174 1.00 92.62 100 PHE A O 1
ATOM 759 N N . ARG A 1 101 ? -5.688 9.128 8.686 1.00 90.31 101 ARG A N 1
ATOM 760 C CA . ARG A 1 101 ? -6.999 9.229 9.318 1.00 90.31 101 ARG A CA 1
ATOM 761 C C . ARG A 1 101 ? -7.948 8.258 8.627 1.00 90.31 101 ARG A C 1
ATOM 763 O O . ARG A 1 101 ? -8.220 8.454 7.446 1.00 90.31 101 ARG A O 1
ATOM 770 N N . CYS A 1 102 ? -8.435 7.261 9.356 1.00 86.94 102 CYS A N 1
ATOM 771 C CA . CYS A 1 102 ? -9.484 6.361 8.891 1.00 86.94 102 CYS A CA 1
ATOM 772 C C . CYS A 1 102 ? -10.811 7.119 8.885 1.00 86.94 102 CYS A C 1
ATOM 774 O O . CYS A 1 102 ? -11.143 7.809 9.859 1.00 86.94 102 CYS A O 1
ATOM 776 N N . GLN A 1 103 ? -11.537 7.031 7.778 1.00 81.56 103 GLN A N 1
ATOM 777 C CA . GLN A 1 103 ? -12.843 7.674 7.634 1.00 81.56 103 GLN A CA 1
ATOM 778 C C . GLN A 1 103 ? -13.976 6.700 7.924 1.00 81.56 103 GLN A C 1
ATOM 780 O O . GLN A 1 103 ? -15.035 7.130 8.377 1.00 81.56 103 GLN A O 1
ATOM 785 N N . ASP A 1 104 ? -13.721 5.410 7.719 1.00 81.50 104 ASP A N 1
ATOM 786 C CA . ASP A 1 104 ? -14.670 4.335 7.954 1.00 81.50 104 ASP A CA 1
ATOM 787 C C . ASP A 1 104 ? -14.183 3.421 9.099 1.00 81.50 104 ASP A C 1
ATOM 789 O O . ASP A 1 104 ? -12.988 3.401 9.419 1.00 81.50 104 ASP A O 1
ATOM 793 N N . PRO A 1 105 ? -15.085 2.666 9.753 1.00 72.62 105 PRO A N 1
ATOM 794 C CA . PRO A 1 105 ? -14.696 1.661 10.737 1.00 72.62 105 PRO A CA 1
ATOM 795 C C . PRO A 1 105 ? -13.810 0.574 10.118 1.00 72.62 105 PRO A C 1
ATOM 797 O O . PRO A 1 105 ? -14.038 0.137 8.990 1.00 72.62 105 PRO A O 1
ATOM 800 N N . VAL A 1 106 ? -12.826 0.106 10.882 1.00 77.25 106 VAL A N 1
ATOM 801 C CA . VAL A 1 106 ? -11.969 -1.024 10.510 1.00 77.25 106 VAL A CA 1
ATOM 802 C C . VAL A 1 106 ? -12.687 -2.319 10.884 1.00 77.25 106 VAL A C 1
ATOM 804 O O . VAL A 1 106 ? -13.361 -2.375 11.910 1.00 77.25 106 VAL A O 1
ATOM 807 N N . MET A 1 107 ? -12.517 -3.390 10.104 1.00 68.56 107 MET A N 1
ATOM 808 C CA . MET A 1 107 ? -13.184 -4.678 10.362 1.00 68.56 107 MET A CA 1
ATOM 809 C C . MET A 1 107 ? -12.909 -5.252 11.770 1.00 68.56 107 MET A C 1
ATOM 811 O O . MET A 1 107 ? -13.728 -5.981 12.320 1.00 68.56 107 MET A O 1
ATOM 815 N N . SER A 1 108 ? -11.763 -4.932 12.377 1.00 64.31 108 SER A N 1
ATOM 816 C CA . SER A 1 108 ? -11.407 -5.368 13.734 1.00 64.31 108 SER A CA 1
ATOM 817 C C . SER A 1 108 ? -11.942 -4.451 14.845 1.00 64.31 108 SER A C 1
ATOM 819 O O . SER A 1 108 ? -11.633 -4.676 16.013 1.00 64.31 108 SER A O 1
ATOM 821 N N . ASP A 1 109 ? -12.716 -3.407 14.529 1.00 62.09 109 ASP A N 1
ATOM 822 C CA . ASP A 1 109 ? -13.287 -2.497 15.535 1.00 62.09 109 ASP A CA 1
ATOM 823 C C . ASP A 1 109 ? -14.551 -3.043 16.216 1.00 62.09 109 ASP A C 1
ATOM 825 O O . ASP A 1 109 ? -14.942 -2.509 17.256 1.00 62.09 109 ASP A O 1
ATOM 829 N N . ASP A 1 110 ? -15.143 -4.131 15.707 1.00 54.91 110 ASP A N 1
ATOM 830 C CA . ASP A 1 110 ? -16.324 -4.785 16.301 1.00 54.91 110 ASP A CA 1
ATOM 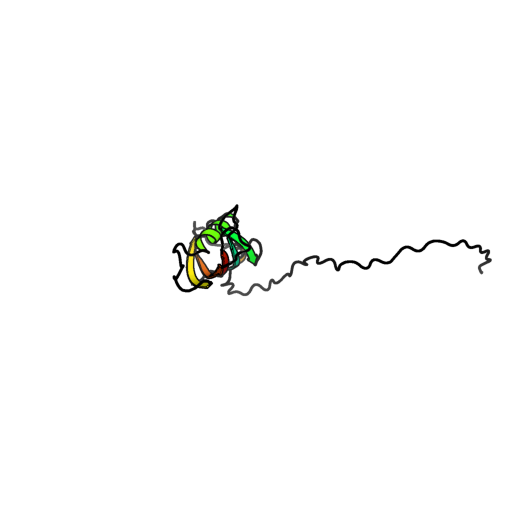831 C C . ASP A 1 110 ? -16.098 -5.228 17.762 1.00 54.91 110 ASP A C 1
ATOM 833 O O . ASP A 1 110 ? -17.050 -5.400 18.522 1.00 54.91 110 ASP A O 1
ATOM 837 N N . PHE A 1 111 ? -14.839 -5.367 18.189 1.00 50.84 111 PHE A N 1
ATOM 838 C CA . PHE A 1 111 ? -14.475 -5.736 19.558 1.00 50.84 111 PHE A CA 1
ATOM 839 C C . PHE A 1 111 ? -14.249 -4.546 20.502 1.00 50.84 111 PHE A C 1
ATOM 841 O O . PHE A 1 111 ? -14.200 -4.757 21.714 1.00 50.84 111 PHE A O 1
ATOM 848 N N . PHE A 1 112 ? -14.095 -3.312 19.998 1.00 49.50 112 PHE A N 1
ATOM 849 C CA . PHE A 1 112 ? -13.498 -2.234 20.798 1.00 49.50 112 PHE A CA 1
ATOM 850 C C . PHE A 1 112 ? -14.455 -1.149 21.311 1.00 49.50 112 PHE A C 1
ATOM 852 O O . PHE A 1 112 ? -14.055 -0.423 22.215 1.00 49.50 112 PHE A O 1
ATOM 859 N N . GLU A 1 113 ? -15.703 -0.999 20.836 1.00 50.81 113 GLU A N 1
ATOM 860 C CA . GLU A 1 113 ? -16.532 0.125 21.328 1.00 50.81 113 GLU A CA 1
ATOM 861 C C . GLU A 1 113 ? -18.059 -0.048 21.160 1.00 50.81 113 GLU A C 1
ATOM 863 O O . GLU A 1 113 ? -18.696 0.584 20.325 1.00 50.81 113 GLU A O 1
ATOM 868 N N . ALA A 1 114 ? -18.693 -0.807 22.063 1.00 43.69 114 ALA A N 1
ATOM 869 C CA . ALA A 1 114 ? -20.143 -0.725 22.315 1.00 43.69 114 ALA A CA 1
ATOM 870 C C . ALA A 1 114 ? -20.545 0.484 23.202 1.00 43.69 114 ALA A C 1
ATOM 872 O O . ALA A 1 114 ? -21.684 0.564 23.657 1.00 43.69 114 ALA A O 1
ATOM 873 N N . GLY A 1 115 ? -19.623 1.415 23.494 1.00 43.44 115 GLY A N 1
ATOM 874 C CA . GLY A 1 115 ? -19.826 2.435 24.536 1.00 43.44 115 GLY A CA 1
ATOM 875 C C . GLY A 1 115 ? -19.306 3.848 24.264 1.00 43.44 115 GLY A C 1
ATOM 876 O O . GLY A 1 115 ? -19.506 4.712 25.113 1.00 43.44 115 GLY A O 1
ATOM 877 N N . SER A 1 116 ? -18.671 4.134 23.124 1.00 47.62 116 SER A N 1
ATOM 878 C CA . SER A 1 116 ? -18.229 5.502 22.816 1.00 47.62 116 SER A CA 1
ATOM 879 C C . SER A 1 116 ? -19.055 6.112 21.701 1.00 47.62 116 SER A C 1
ATOM 881 O O . SER A 1 116 ? -18.708 6.067 20.523 1.00 47.62 116 SER A O 1
ATOM 883 N N . THR A 1 117 ? -20.115 6.788 22.110 1.00 45.22 117 THR A N 1
ATOM 884 C CA . THR A 1 117 ? -20.778 7.826 21.329 1.00 45.22 117 THR A CA 1
ATOM 885 C C . THR A 1 117 ? -19.857 9.040 21.206 1.00 45.22 117 THR A C 1
ATOM 887 O O . THR A 1 117 ? -19.984 10.029 21.921 1.00 45.22 117 THR A O 1
ATOM 890 N N . SER A 1 118 ? -18.882 8.982 20.307 1.00 47.12 118 SER A N 1
ATOM 891 C CA . SER A 1 118 ? -18.155 10.179 19.908 1.00 47.12 118 SER A CA 1
ATOM 892 C C . SER A 1 118 ? -17.654 10.010 18.485 1.00 47.12 118 SER A C 1
ATOM 894 O O . SER A 1 118 ? -17.031 9.015 18.131 1.00 47.12 118 SER A O 1
ATOM 896 N N . ASP A 1 119 ? -17.996 11.012 17.690 1.00 51.16 119 ASP A N 1
ATOM 897 C CA . ASP A 1 119 ? -17.448 11.390 16.397 1.00 51.16 119 ASP A CA 1
ATOM 898 C C . ASP A 1 119 ? -15.902 11.355 16.416 1.00 51.16 119 ASP A C 1
ATOM 900 O O . ASP A 1 119 ? -15.235 12.354 16.684 1.00 51.16 119 ASP A O 1
ATOM 904 N N . LYS A 1 120 ? -15.311 10.164 16.253 1.00 50.12 120 LYS A N 1
ATOM 905 C CA . LYS A 1 120 ? -13.870 9.931 16.410 1.00 50.12 120 LYS A CA 1
ATOM 906 C C . LYS A 1 120 ? -13.278 9.472 15.093 1.00 50.12 120 LYS A C 1
ATOM 908 O O . LYS A 1 120 ? -13.149 8.288 14.814 1.00 50.12 120 LYS A O 1
ATOM 913 N N . SER A 1 121 ? -12.835 10.444 14.315 1.00 56.19 121 SER A N 1
ATOM 914 C CA . SER A 1 121 ? -11.752 10.272 13.351 1.00 56.19 121 SER A CA 1
ATOM 915 C C . SER A 1 121 ? -10.601 9.458 13.986 1.00 56.19 121 SER A C 1
ATOM 917 O O . SER A 1 121 ? -9.816 10.012 14.764 1.00 56.19 121 SER A O 1
ATOM 919 N N . ARG A 1 122 ? -10.498 8.158 13.677 1.00 76.00 122 ARG A N 1
ATOM 920 C CA . ARG A 1 122 ? -9.447 7.268 14.197 1.00 76.00 122 ARG A CA 1
ATOM 921 C C . ARG A 1 122 ? -8.175 7.440 13.371 1.00 76.00 122 ARG A C 1
ATOM 923 O O . ARG A 1 122 ? -8.228 7.464 12.145 1.00 76.00 122 ARG A O 1
ATOM 930 N N . TYR A 1 123 ? -7.030 7.591 14.033 1.00 89.31 123 TYR A N 1
ATOM 931 C CA . TYR A 1 123 ? -5.734 7.561 13.355 1.00 89.31 123 TYR A CA 1
ATOM 932 C C . TYR A 1 123 ? -5.165 6.147 13.403 1.00 89.31 123 TYR A C 1
ATOM 934 O O . TYR A 1 123 ? -5.170 5.523 14.461 1.00 89.31 123 TYR A O 1
ATOM 942 N N . LEU A 1 124 ? -4.649 5.690 12.268 1.00 93.00 124 LEU A N 1
ATOM 943 C CA . LEU A 1 124 ? -3.841 4.484 12.146 1.00 93.00 124 LEU A CA 1
ATOM 944 C C . LEU A 1 124 ? -2.419 4.868 11.755 1.00 93.00 124 LEU A C 1
ATOM 946 O O . LEU A 1 124 ? -2.178 5.950 11.209 1.00 93.00 124 LEU A O 1
ATOM 950 N N . PHE A 1 125 ? -1.485 3.973 12.035 1.00 94.94 125 PHE A N 1
ATOM 951 C CA . PHE A 1 125 ? -0.072 4.135 11.729 1.00 94.94 125 PHE A CA 1
ATOM 952 C C . PHE A 1 125 ? 0.302 3.118 10.663 1.00 94.94 125 PHE A C 1
ATOM 954 O O . PHE A 1 125 ? -0.095 1.961 10.750 1.00 94.94 125 PHE A O 1
ATOM 961 N N . ALA A 1 126 ? 1.016 3.562 9.638 1.00 97.06 126 ALA A N 1
ATOM 962 C CA . ALA A 1 126 ? 1.513 2.716 8.571 1.00 97.06 126 ALA A CA 1
ATOM 963 C C . ALA A 1 126 ? 3.034 2.799 8.549 1.00 97.06 126 ALA A C 1
ATOM 965 O O . ALA A 1 126 ? 3.588 3.888 8.401 1.00 97.06 126 ALA A O 1
ATOM 966 N N . THR A 1 127 ? 3.695 1.651 8.653 1.00 97.50 127 THR A N 1
ATOM 967 C CA . THR A 1 127 ? 5.125 1.503 8.375 1.00 97.50 127 THR A CA 1
ATOM 968 C C . THR A 1 127 ? 5.283 0.837 7.022 1.00 97.50 127 THR A C 1
ATOM 970 O O . THR A 1 127 ? 4.812 -0.280 6.820 1.00 97.50 127 THR A O 1
ATOM 973 N N . CYS A 1 128 ? 5.929 1.536 6.096 1.00 97.56 128 CYS A N 1
ATOM 974 C CA . CYS A 1 128 ? 6.045 1.168 4.694 1.00 97.56 128 CYS A CA 1
ATOM 975 C C . CYS A 1 128 ? 7.495 0.858 4.337 1.00 97.56 128 CYS A C 1
ATOM 977 O O . CYS A 1 128 ? 8.384 1.678 4.563 1.00 97.56 128 CYS A O 1
ATOM 979 N N . LEU A 1 129 ? 7.712 -0.302 3.725 1.00 97.06 129 LEU A N 1
ATOM 980 C CA . LEU A 1 129 ? 8.937 -0.650 3.023 1.00 97.06 129 LEU A CA 1
ATOM 981 C C . LEU A 1 129 ? 8.682 -0.522 1.521 1.00 97.06 129 LEU A C 1
ATOM 983 O O . LEU A 1 129 ? 8.072 -1.401 0.913 1.00 97.06 129 LEU A O 1
ATOM 987 N N . PHE A 1 130 ? 9.150 0.576 0.940 1.00 95.88 130 PHE A N 1
ATOM 988 C CA . PHE A 1 130 ? 9.110 0.837 -0.494 1.00 95.88 130 PHE A CA 1
ATOM 989 C C . PHE A 1 130 ? 10.370 0.299 -1.168 1.00 95.88 130 PHE A C 1
ATOM 991 O O . PHE A 1 130 ? 11.481 0.504 -0.670 1.00 95.88 130 PHE A O 1
ATOM 998 N N . ARG A 1 131 ? 10.202 -0.326 -2.334 1.00 93.25 131 ARG A N 1
ATOM 999 C CA . ARG A 1 131 ? 11.280 -0.679 -3.254 1.00 93.25 131 ARG A CA 1
ATOM 1000 C C . ARG A 1 131 ? 10.977 -0.211 -4.669 1.00 93.25 131 ARG A C 1
ATOM 1002 O O . ARG A 1 131 ? 9.861 -0.355 -5.163 1.00 93.25 131 ARG A O 1
ATOM 1009 N N . GLN A 1 132 ? 12.023 0.255 -5.334 1.00 91.69 132 GLN A N 1
ATOM 1010 C CA . GLN A 1 132 ? 12.059 0.488 -6.768 1.00 91.69 132 GLN A CA 1
ATOM 1011 C C . GLN A 1 132 ? 13.272 -0.229 -7.350 1.00 91.69 132 GLN A C 1
ATOM 1013 O O . GLN A 1 132 ? 14.352 -0.142 -6.769 1.00 91.69 132 GLN A O 1
ATOM 1018 N N . HIS A 1 133 ? 13.094 -0.918 -8.471 1.00 89.44 133 HIS A N 1
ATOM 1019 C CA . HIS A 1 133 ? 14.191 -1.506 -9.238 1.00 89.44 133 HIS A CA 1
ATOM 1020 C C . HIS A 1 133 ? 14.008 -1.214 -10.723 1.00 89.44 133 HIS A C 1
ATOM 1022 O O . HIS A 1 133 ? 12.876 -1.029 -11.186 1.00 89.44 133 HIS A O 1
ATOM 1028 N N . ARG A 1 134 ? 15.117 -1.135 -11.460 1.00 87.44 134 ARG A N 1
ATOM 1029 C CA . ARG A 1 134 ? 15.090 -0.966 -12.916 1.00 87.44 134 ARG A CA 1
ATOM 1030 C C . ARG A 1 134 ? 14.512 -2.219 -13.565 1.00 87.44 134 ARG A C 1
ATOM 1032 O O . ARG A 1 134 ? 14.950 -3.324 -13.271 1.00 87.44 134 ARG A O 1
ATOM 1039 N N . ASP A 1 135 ? 13.543 -2.022 -14.446 1.00 87.62 135 ASP A N 1
ATOM 1040 C CA . ASP A 1 135 ? 12.858 -3.098 -15.154 1.00 87.62 135 ASP A CA 1
ATOM 1041 C C . ASP A 1 135 ? 12.666 -2.660 -16.608 1.00 87.62 135 ASP A C 1
ATOM 1043 O O . ASP A 1 135 ? 11.950 -1.692 -16.877 1.00 87.62 135 ASP A O 1
ATOM 1047 N N . GLU A 1 136 ? 13.374 -3.318 -17.528 1.00 86.56 136 GLU A N 1
ATOM 1048 C CA . GLU A 1 136 ? 13.356 -2.988 -18.960 1.00 86.56 136 GLU A CA 1
ATOM 1049 C C . GLU A 1 136 ? 12.105 -3.513 -19.666 1.00 86.56 136 GLU A C 1
ATOM 1051 O O . GLU A 1 136 ? 11.687 -2.936 -20.671 1.00 86.56 136 GLU A O 1
ATOM 1056 N N . ASP A 1 137 ? 11.479 -4.555 -19.115 1.00 87.12 137 ASP A N 1
ATOM 1057 C CA . ASP A 1 137 ? 10.227 -5.103 -19.634 1.00 87.12 137 ASP A CA 1
ATOM 1058 C C . ASP A 1 137 ? 9.029 -4.236 -19.216 1.00 87.12 137 ASP A C 1
ATOM 1060 O O . ASP A 1 137 ? 7.949 -4.308 -19.809 1.00 87.12 137 ASP A O 1
ATOM 1064 N N . ASN A 1 138 ? 9.218 -3.362 -18.223 1.00 83.31 138 ASN A N 1
ATOM 1065 C CA . ASN A 1 138 ? 8.232 -2.376 -17.819 1.00 83.31 138 ASN A CA 1
ATOM 1066 C C . ASN A 1 138 ? 8.331 -1.112 -18.699 1.00 83.31 138 ASN A C 1
ATOM 1068 O O . ASN A 1 138 ? 9.359 -0.434 -18.678 1.00 83.31 138 ASN A O 1
ATOM 1072 N N . PRO A 1 139 ? 7.253 -0.687 -19.389 1.00 83.75 139 PRO A N 1
ATOM 1073 C CA . PRO A 1 139 ? 7.242 0.539 -20.199 1.00 83.75 139 PRO A CA 1
ATOM 1074 C C . PRO A 1 139 ? 7.650 1.817 -19.450 1.00 83.75 139 PRO A C 1
ATOM 1076 O O . PRO A 1 139 ? 8.049 2.803 -20.068 1.00 83.75 139 PRO A O 1
ATOM 1079 N N . ARG A 1 140 ? 7.549 1.823 -18.115 1.00 82.00 140 ARG A N 1
ATOM 1080 C CA . ARG A 1 140 ? 7.989 2.931 -17.257 1.00 82.00 140 ARG A CA 1
ATOM 1081 C C . ARG A 1 140 ? 9.495 2.940 -16.984 1.00 82.00 140 ARG A C 1
ATOM 1083 O O . ARG A 1 140 ? 10.008 3.937 -16.480 1.00 82.00 140 ARG A O 1
ATOM 1090 N N . GLY A 1 141 ? 10.181 1.830 -17.245 1.00 84.50 141 GLY A N 1
ATOM 1091 C CA . GLY A 1 141 ? 11.599 1.604 -16.964 1.00 84.50 141 GLY A CA 1
ATOM 1092 C C . GLY A 1 141 ? 11.918 1.194 -15.522 1.00 84.50 141 GLY A C 1
ATOM 1093 O O . GLY A 1 141 ? 13.078 0.926 -15.209 1.00 84.50 141 GLY A O 1
ATOM 1094 N N . PHE A 1 142 ? 10.920 1.161 -14.632 1.00 86.88 142 PHE A N 1
ATOM 1095 C CA . PHE A 1 142 ? 11.094 0.757 -13.238 1.00 86.88 142 PHE A CA 1
ATOM 1096 C C . PHE A 1 142 ? 9.850 0.065 -12.694 1.00 86.88 142 PHE A C 1
ATOM 1098 O O . PHE A 1 142 ? 8.731 0.560 -12.861 1.00 86.88 142 PHE A O 1
ATOM 1105 N N . TYR A 1 143 ? 10.071 -0.998 -11.930 1.00 90.19 143 TYR A N 1
ATOM 1106 C CA . TYR A 1 143 ? 9.065 -1.600 -11.071 1.00 90.19 143 TYR A CA 1
ATOM 1107 C C . TYR A 1 143 ? 9.100 -0.950 -9.689 1.00 90.19 143 TYR A C 1
ATOM 1109 O O . TYR A 1 143 ? 10.169 -0.753 -9.107 1.00 90.19 143 TYR A O 1
ATOM 1117 N N . GLN A 1 144 ? 7.926 -0.632 -9.146 1.00 92.69 144 GLN A N 1
ATOM 1118 C CA . GLN A 1 144 ? 7.775 -0.019 -7.829 1.00 92.69 144 GLN A CA 1
ATOM 1119 C C . GLN A 1 144 ? 6.748 -0.787 -7.001 1.00 92.69 144 GLN A C 1
ATOM 1121 O O . GLN A 1 144 ? 5.630 -1.026 -7.466 1.00 92.69 144 GLN A O 1
ATOM 1126 N N . LYS A 1 145 ? 7.113 -1.128 -5.763 1.00 95.50 145 LYS A N 1
ATOM 1127 C CA . LYS A 1 145 ? 6.246 -1.854 -4.831 1.00 95.50 145 LYS A CA 1
ATOM 1128 C C . LYS A 1 145 ? 6.484 -1.406 -3.399 1.00 95.50 145 LYS A C 1
ATOM 1130 O O . LYS A 1 145 ? 7.622 -1.158 -3.005 1.00 95.50 145 LYS A O 1
ATOM 1135 N N . THR A 1 146 ? 5.423 -1.400 -2.608 1.00 97.81 146 THR A N 1
ATOM 1136 C CA . THR A 1 146 ? 5.480 -1.145 -1.171 1.00 97.81 146 THR A CA 1
ATOM 1137 C C . THR A 1 146 ? 4.783 -2.243 -0.402 1.00 97.81 146 THR A C 1
ATOM 1139 O O . THR A 1 146 ? 3.699 -2.674 -0.778 1.00 97.81 146 THR A O 1
ATOM 1142 N N . ILE A 1 147 ? 5.380 -2.652 0.713 1.00 98.06 147 ILE A N 1
ATOM 1143 C CA . ILE A 1 147 ? 4.709 -3.448 1.740 1.00 98.06 147 ILE A CA 1
ATOM 1144 C C . ILE A 1 147 ? 4.466 -2.542 2.941 1.00 98.06 147 ILE A C 1
ATOM 1146 O O . ILE A 1 147 ? 5.400 -1.909 3.431 1.00 98.06 147 ILE A O 1
ATOM 1150 N N . ALA A 1 148 ? 3.226 -2.488 3.417 1.00 98.06 148 ALA A N 1
ATOM 1151 C CA . ALA A 1 148 ? 2.832 -1.711 4.579 1.00 98.06 148 ALA A CA 1
ATOM 1152 C C . ALA A 1 148 ? 2.320 -2.612 5.706 1.00 98.06 148 ALA A C 1
ATOM 1154 O O . ALA A 1 148 ? 1.539 -3.540 5.479 1.00 98.06 148 ALA A O 1
ATOM 1155 N N . VAL A 1 149 ? 2.722 -2.285 6.930 1.00 97.50 149 VAL A N 1
ATOM 1156 C CA . VAL A 1 149 ? 2.150 -2.808 8.173 1.00 97.50 149 VAL A CA 1
ATOM 1157 C C . VAL A 1 149 ? 1.325 -1.696 8.802 1.00 97.50 149 VAL A C 1
ATOM 1159 O O . VAL A 1 149 ? 1.843 -0.599 9.010 1.00 97.50 149 VAL A O 1
ATOM 1162 N N . ILE A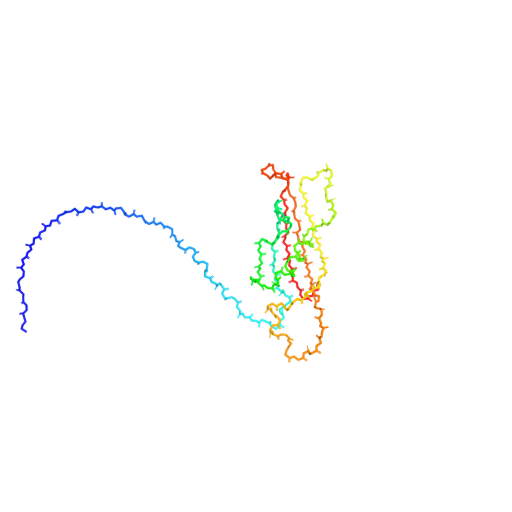 1 150 ? 0.048 -1.971 9.069 1.00 95.44 150 ILE A N 1
ATOM 1163 C CA . ILE A 1 150 ? -0.900 -1.003 9.613 1.00 95.44 150 ILE A CA 1
ATOM 1164 C C 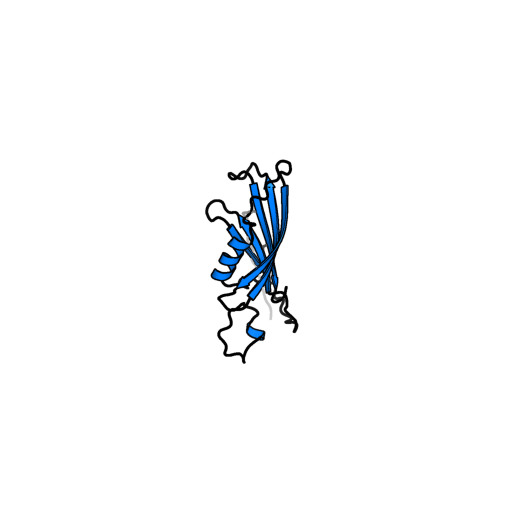. ILE A 1 150 ? -1.226 -1.394 11.050 1.00 95.44 150 ILE A C 1
ATOM 1166 O O . ILE A 1 150 ? -1.653 -2.518 11.316 1.00 95.44 150 ILE A O 1
ATOM 1170 N N . SER A 1 151 ? -1.069 -0.454 11.974 1.00 93.00 151 SER A N 1
ATOM 1171 C CA . SER A 1 151 ? -1.269 -0.657 13.406 1.00 93.00 151 SER A CA 1
ATOM 1172 C C . SER A 1 151 ? -2.105 0.454 14.040 1.00 93.00 151 SER A C 1
ATOM 1174 O O . SER A 1 151 ? -2.228 1.570 13.527 1.00 93.00 151 SER A O 1
ATOM 1176 N N . ARG A 1 152 ? -2.680 0.145 15.207 1.00 87.88 152 ARG A N 1
ATOM 1177 C CA . ARG A 1 152 ? -3.395 1.112 16.062 1.00 87.88 152 ARG A CA 1
ATOM 1178 C C . ARG A 1 152 ? -2.449 2.025 16.849 1.00 87.88 152 ARG A C 1
ATOM 1180 O O . ARG A 1 152 ? -2.873 3.057 17.369 1.00 87.88 152 ARG A O 1
ATOM 1187 N N . HIS A 1 153 ? -1.175 1.647 16.933 1.00 85.75 153 HIS A N 1
ATOM 1188 C CA . HIS A 1 153 ? -0.142 2.334 17.703 1.00 85.75 153 HIS A CA 1
ATOM 1189 C C . HIS A 1 153 ? 1.126 2.552 16.861 1.00 85.75 153 HIS A C 1
ATOM 1191 O O . HIS A 1 153 ? 1.354 1.754 15.949 1.00 85.75 153 HIS A O 1
ATOM 1197 N N . PRO A 1 154 ? 1.912 3.612 17.137 1.00 83.94 154 PRO A N 1
ATOM 1198 C CA . PRO A 1 154 ? 3.165 3.899 16.436 1.00 83.94 154 PRO A CA 1
ATOM 1199 C C . PRO A 1 154 ? 4.226 2.808 16.594 1.00 83.94 154 PRO A C 1
ATOM 1201 O O . PRO A 1 154 ? 4.240 2.152 17.662 1.00 83.94 154 PRO A O 1
#